Protein AF-A0A7Y2BHJ9-F1 (afdb_monomer_lite)

Sequence (151 aa):
MPRKEERGGLGRRLAIGIYSIALAYLVIVGFASVIPQVFWPESDASFDLDCSDGLQLLRHEVDELRLAYLAKNATDETTLQKSLEAWDLRLNELAKRCDEDHVHLLNQYRYRVELGLQRYIREDAPLANRVTEALGSRPVPQSPQNPEPSP

Radius of gyration: 32.22 Å; chains: 1; bounding box: 51×57×131 Å

Secondary structure (DSSP, 8-state):
---S-SHHHHHHHHHHHHHHHHHHHHHHHHHHHHHHHHHS----TT----HHHHHHHHHHHHHHHHHHHHHTT---HHHHHHHHHHHHHHHHHHHTTS-HHHHHHHHHHHHHHHHHHHHHHHHHHHHHHHHHHHHHTPPP-------PPP-

Structure (mmCIF, N/CA/C/O backbone):
data_AF-A0A7Y2BHJ9-F1
#
_entry.id   AF-A0A7Y2BHJ9-F1
#
loop_
_atom_site.group_PDB
_atom_site.id
_atom_site.type_symbol
_atom_site.label_atom_id
_atom_site.label_alt_id
_atom_site.label_comp_id
_atom_site.label_asym_id
_atom_site.label_entity_id
_atom_site.label_seq_id
_atom_site.pdbx_PDB_ins_code
_atom_site.Cartn_x
_atom_site.Cartn_y
_atom_site.Cartn_z
_atom_site.occupancy
_atom_site.B_iso_or_equiv
_atom_site.auth_seq_id
_atom_site.auth_comp_id
_atom_site.auth_asym_id
_atom_site.auth_atom_id
_atom_site.pdbx_PDB_model_num
ATOM 1 N N . MET A 1 1 ? 33.363 40.033 -62.668 1.00 43.91 1 MET A N 1
ATOM 2 C CA . MET A 1 1 ? 33.692 39.585 -61.297 1.00 43.91 1 MET A CA 1
ATOM 3 C C . MET A 1 1 ? 32.436 39.003 -60.654 1.00 43.91 1 MET A C 1
ATOM 5 O O . MET A 1 1 ? 31.526 39.785 -60.412 1.00 43.91 1 MET A O 1
ATOM 9 N N . PRO A 1 2 ? 32.316 37.680 -60.430 1.00 42.91 2 PRO A N 1
ATOM 10 C CA . PRO A 1 2 ? 31.140 37.120 -59.769 1.00 42.91 2 PRO A CA 1
ATOM 11 C C . PRO A 1 2 ? 31.421 36.608 -58.342 1.00 42.91 2 PRO A C 1
ATOM 13 O O . PRO A 1 2 ? 32.331 35.821 -58.103 1.00 42.91 2 PRO A O 1
ATOM 16 N N . ARG A 1 3 ? 30.579 37.108 -57.428 1.00 45.47 3 ARG A N 1
ATOM 17 C CA . ARG A 1 3 ? 29.995 36.509 -56.210 1.00 45.47 3 ARG A CA 1
ATOM 18 C C . ARG A 1 3 ? 30.875 35.660 -55.278 1.00 45.47 3 ARG A C 1
ATOM 20 O O . ARG A 1 3 ? 30.942 34.440 -55.371 1.00 45.47 3 ARG A O 1
ATOM 27 N N . LYS A 1 4 ? 31.372 36.321 -54.226 1.00 49.22 4 LYS A N 1
ATOM 28 C CA . LYS A 1 4 ? 31.661 35.723 -52.911 1.00 49.22 4 LYS A CA 1
ATOM 29 C C . LYS A 1 4 ? 30.402 35.770 -52.022 1.00 49.22 4 LYS A C 1
ATOM 31 O O . LYS A 1 4 ? 30.381 36.546 -51.081 1.00 49.22 4 LYS A O 1
ATOM 36 N N . GLU A 1 5 ? 29.351 34.993 -52.289 1.00 51.94 5 GLU A N 1
ATOM 37 C CA . GLU A 1 5 ? 28.176 34.978 -51.378 1.00 51.94 5 GLU A CA 1
ATOM 38 C C . GLU A 1 5 ? 27.601 33.593 -51.040 1.00 51.94 5 GLU A C 1
ATOM 40 O O . GLU A 1 5 ? 26.810 33.476 -50.111 1.00 51.94 5 GLU A O 1
ATOM 45 N N . GLU A 1 6 ? 28.050 32.503 -51.665 1.00 49.94 6 GLU A N 1
ATOM 46 C CA . GLU A 1 6 ? 27.395 31.195 -51.460 1.00 49.94 6 GLU A CA 1
ATOM 47 C C . GLU A 1 6 ? 28.016 30.313 -50.360 1.00 49.94 6 GLU A C 1
ATOM 49 O O . GLU A 1 6 ? 27.440 29.296 -49.980 1.00 49.94 6 GLU A O 1
ATOM 54 N N . ARG A 1 7 ? 29.159 30.696 -49.772 1.00 50.69 7 ARG A N 1
ATOM 55 C CA . ARG A 1 7 ? 29.844 29.863 -48.756 1.00 50.69 7 ARG A CA 1
ATOM 56 C C . ARG A 1 7 ? 29.427 30.130 -47.302 1.00 50.69 7 ARG A C 1
ATOM 58 O O . ARG A 1 7 ? 29.660 29.278 -46.452 1.00 50.69 7 ARG A O 1
ATOM 65 N N . GLY A 1 8 ? 28.786 31.265 -47.003 1.00 50.12 8 GLY A N 1
ATOM 66 C CA . GLY A 1 8 ? 28.411 31.636 -45.627 1.00 50.12 8 GLY A CA 1
ATOM 67 C C . GLY A 1 8 ? 27.148 30.940 -45.097 1.00 50.12 8 GLY A C 1
ATOM 68 O O . GLY A 1 8 ? 27.061 30.614 -43.914 1.00 50.12 8 GLY A O 1
ATOM 69 N N . GLY A 1 9 ? 26.172 30.663 -45.969 1.00 55.53 9 GLY A N 1
ATOM 70 C CA . GLY A 1 9 ? 24.894 30.055 -45.574 1.00 55.53 9 GLY A CA 1
ATOM 71 C C . GLY A 1 9 ? 24.976 28.552 -45.296 1.00 55.53 9 GLY A C 1
ATOM 72 O O . GLY A 1 9 ? 24.278 28.048 -44.415 1.00 55.53 9 GLY A O 1
ATOM 73 N N . LEU A 1 10 ? 25.854 27.839 -46.009 1.00 58.72 10 LEU A N 1
ATOM 74 C CA . LEU A 1 10 ? 25.999 26.387 -45.887 1.00 58.72 10 LEU A CA 1
ATOM 75 C C . LEU A 1 10 ? 26.646 25.992 -44.548 1.00 58.72 10 LEU A C 1
ATOM 77 O O . LEU A 1 10 ? 26.152 25.096 -43.870 1.00 58.72 10 LEU A O 1
ATOM 81 N N . GLY A 1 11 ? 27.681 26.726 -44.120 1.00 61.44 11 GLY A N 1
ATOM 82 C CA . GLY A 1 11 ? 28.338 26.511 -42.825 1.00 61.44 11 GLY A CA 1
ATOM 83 C C . GLY A 1 11 ? 27.416 26.793 -41.637 1.00 61.44 11 GLY A C 1
ATOM 84 O O . GLY A 1 11 ? 27.407 26.038 -40.669 1.00 61.44 11 GLY A O 1
ATOM 85 N N . ARG A 1 12 ? 26.561 27.820 -41.738 1.00 67.50 12 ARG A N 1
ATOM 86 C CA . ARG A 1 12 ? 25.563 28.137 -40.705 1.00 67.50 12 ARG A CA 1
ATOM 87 C C . ARG A 1 12 ? 24.487 27.056 -40.588 1.00 67.50 12 ARG A C 1
ATOM 89 O O . ARG A 1 12 ? 24.116 26.700 -39.476 1.00 67.50 12 ARG A O 1
ATOM 96 N N . ARG A 1 13 ? 24.002 26.503 -41.706 1.00 71.19 13 ARG A N 1
ATOM 97 C CA . ARG A 1 13 ? 23.036 25.388 -41.688 1.00 71.19 13 ARG A CA 1
ATOM 98 C C . ARG A 1 13 ? 23.648 24.111 -41.113 1.00 71.19 13 ARG A C 1
ATOM 100 O O . ARG A 1 13 ? 22.984 23.429 -40.340 1.00 71.19 13 ARG A O 1
ATOM 107 N N . LEU A 1 14 ? 24.915 23.836 -41.428 1.00 77.31 14 LEU A N 1
ATOM 108 C CA . LEU A 1 14 ? 25.648 22.702 -40.865 1.00 77.31 14 LEU A CA 1
ATOM 109 C C . LEU A 1 14 ? 25.847 22.855 -39.348 1.00 77.31 14 LEU A C 1
ATOM 111 O O . LEU A 1 14 ? 25.572 21.925 -38.597 1.00 77.31 14 LEU A O 1
ATOM 115 N N . ALA A 1 15 ? 26.251 24.044 -38.891 1.00 75.75 15 ALA A N 1
ATOM 116 C CA . ALA A 1 15 ? 26.434 24.337 -37.470 1.00 75.75 15 ALA A CA 1
ATOM 117 C C . ALA A 1 15 ? 25.119 24.233 -36.680 1.00 75.75 15 ALA A C 1
ATOM 119 O O . ALA A 1 15 ? 25.101 23.649 -35.600 1.00 75.75 15 ALA A O 1
ATOM 120 N N . ILE A 1 16 ? 24.009 24.734 -37.238 1.00 80.44 16 ILE A N 1
ATOM 121 C CA . ILE A 1 16 ? 22.673 24.591 -36.636 1.00 80.44 16 ILE A CA 1
ATOM 122 C C . ILE A 1 16 ? 22.269 23.114 -36.571 1.00 80.44 16 ILE A C 1
ATOM 124 O O . ILE A 1 16 ? 21.765 22.678 -35.541 1.00 80.44 16 ILE A O 1
ATOM 128 N N . GLY A 1 17 ? 22.534 22.336 -37.625 1.00 83.25 17 GLY A N 1
ATOM 129 C CA . GLY A 1 17 ? 22.275 20.896 -37.644 1.00 83.25 17 GLY A CA 1
ATOM 130 C C . GLY A 1 17 ? 23.026 20.160 -36.534 1.00 83.25 17 GLY A C 1
ATOM 131 O O . GLY A 1 17 ? 22.406 19.483 -35.718 1.00 83.25 17 GLY A O 1
ATOM 132 N N . ILE A 1 18 ? 24.341 20.366 -36.434 1.00 85.19 18 ILE A N 1
ATOM 133 C CA . ILE A 1 18 ? 25.178 19.741 -35.397 1.00 85.19 18 ILE A CA 1
ATOM 134 C C . ILE A 1 18 ? 24.710 20.150 -33.997 1.00 85.19 18 ILE A C 1
ATOM 136 O O . ILE A 1 18 ? 24.549 19.294 -33.131 1.00 85.19 18 ILE A O 1
ATOM 140 N N . TYR A 1 19 ? 24.437 21.440 -33.781 1.00 85.12 19 TYR A N 1
ATOM 141 C CA . TYR A 1 19 ? 23.964 21.933 -32.489 1.00 85.12 19 TYR A CA 1
ATOM 142 C C . TYR A 1 19 ? 22.591 21.361 -32.125 1.00 85.12 19 TYR A C 1
ATOM 144 O O . TYR A 1 19 ? 22.378 20.957 -30.987 1.00 85.12 19 TYR A O 1
ATOM 152 N N . SER A 1 20 ? 21.674 21.260 -33.091 1.00 83.75 20 SER A N 1
ATOM 153 C CA . SER A 1 20 ? 20.350 20.673 -32.869 1.00 83.75 20 SER A CA 1
ATOM 154 C C . SER A 1 20 ? 20.422 19.190 -32.509 1.00 83.75 20 SER A C 1
ATOM 156 O O . SER A 1 20 ? 19.718 18.759 -31.602 1.00 83.75 20 SER A O 1
ATOM 158 N N . ILE A 1 21 ? 21.320 18.428 -33.144 1.00 87.19 21 ILE A N 1
ATOM 159 C CA . ILE A 1 21 ? 21.550 17.015 -32.823 1.00 87.19 21 ILE A CA 1
ATOM 160 C C . ILE A 1 21 ? 22.177 16.881 -31.434 1.00 87.19 21 ILE A C 1
ATOM 162 O O . ILE A 1 21 ? 21.730 16.053 -30.647 1.00 87.19 21 ILE A O 1
ATOM 166 N N . ALA A 1 22 ? 23.166 17.716 -31.099 1.00 86.25 22 ALA A N 1
ATOM 167 C CA . ALA A 1 22 ? 23.781 17.719 -29.773 1.00 86.25 22 ALA A CA 1
ATOM 168 C C . ALA A 1 22 ? 22.772 18.082 -28.671 1.00 86.25 22 ALA A C 1
ATOM 170 O O . ALA A 1 22 ? 22.749 17.450 -27.619 1.00 86.25 22 ALA A O 1
ATOM 171 N N . LEU A 1 23 ? 21.900 19.058 -28.923 1.00 86.94 23 LEU A N 1
ATOM 172 C CA . LEU A 1 23 ? 20.865 19.470 -27.981 1.00 86.94 23 LEU A CA 1
ATOM 173 C C . LEU A 1 23 ? 19.783 18.393 -27.839 1.00 86.94 23 LEU A C 1
ATOM 175 O O . LEU A 1 23 ? 19.408 18.064 -26.720 1.00 86.94 23 LEU A O 1
ATOM 179 N N . ALA A 1 24 ? 19.346 17.777 -28.941 1.00 87.00 24 ALA A N 1
ATOM 180 C CA . ALA A 1 24 ? 18.435 16.635 -28.902 1.00 87.00 24 ALA A CA 1
ATOM 181 C C . ALA A 1 24 ? 19.044 15.452 -28.137 1.00 87.00 24 ALA A C 1
ATOM 183 O O . ALA A 1 24 ? 18.367 14.846 -27.314 1.00 87.00 24 ALA A O 1
ATOM 184 N N . TYR A 1 25 ? 20.332 15.165 -28.342 1.00 85.88 25 TYR A N 1
ATOM 185 C CA . TYR A 1 25 ? 21.056 14.139 -27.597 1.00 85.88 25 TYR A CA 1
ATOM 186 C C . TYR A 1 25 ? 21.097 14.448 -26.095 1.00 85.88 25 TYR A C 1
ATOM 188 O O . TYR A 1 25 ? 20.784 13.576 -25.293 1.00 85.88 25 TYR A O 1
ATOM 196 N N . LEU A 1 26 ? 21.402 15.689 -25.702 1.00 84.81 26 LEU A N 1
ATOM 197 C CA . LEU A 1 26 ? 21.390 16.101 -24.293 1.00 84.81 26 LEU A CA 1
ATOM 198 C C . LEU A 1 26 ? 19.995 16.012 -23.667 1.00 84.81 26 LEU A C 1
ATOM 200 O O . LEU A 1 26 ? 19.876 15.599 -22.519 1.00 84.81 26 LEU A O 1
ATOM 204 N N . VAL A 1 27 ? 18.944 16.357 -24.414 1.00 85.00 27 VAL A N 1
ATOM 205 C CA . VAL A 1 27 ? 17.555 16.203 -23.962 1.00 85.00 27 VAL A CA 1
ATOM 206 C C . VAL A 1 27 ? 17.217 14.724 -23.780 1.00 85.00 27 VAL A C 1
ATOM 208 O O . VAL A 1 27 ? 16.729 14.348 -22.721 1.00 85.00 27 VAL A O 1
ATOM 211 N N . ILE A 1 28 ? 17.527 13.870 -24.759 1.00 82.50 28 ILE A N 1
ATOM 212 C CA . ILE A 1 28 ? 17.268 12.424 -24.687 1.00 82.50 28 ILE A CA 1
ATOM 213 C C . ILE A 1 28 ? 18.028 11.794 -23.519 1.00 82.50 28 ILE A C 1
ATOM 215 O O . ILE A 1 28 ? 17.426 11.070 -22.736 1.00 82.50 28 ILE A O 1
ATOM 219 N N . VAL A 1 29 ? 19.322 12.087 -23.368 1.00 77.56 29 VAL A N 1
ATOM 220 C CA . VAL A 1 29 ? 20.144 11.568 -22.266 1.00 77.56 29 VAL A CA 1
ATOM 221 C C . VAL A 1 29 ? 19.670 12.116 -20.922 1.00 77.56 29 VAL A C 1
ATOM 223 O O . VAL A 1 29 ? 19.603 11.355 -19.966 1.00 77.56 29 VAL A O 1
ATOM 226 N N . GLY A 1 30 ? 19.278 13.390 -20.845 1.00 74.06 30 GLY A N 1
ATOM 227 C CA . GLY A 1 30 ? 18.724 13.987 -19.629 1.00 74.06 30 GLY A CA 1
ATOM 228 C C . GLY A 1 30 ? 17.400 13.346 -19.212 1.00 74.06 30 GLY A C 1
ATOM 229 O O . GLY A 1 30 ? 17.2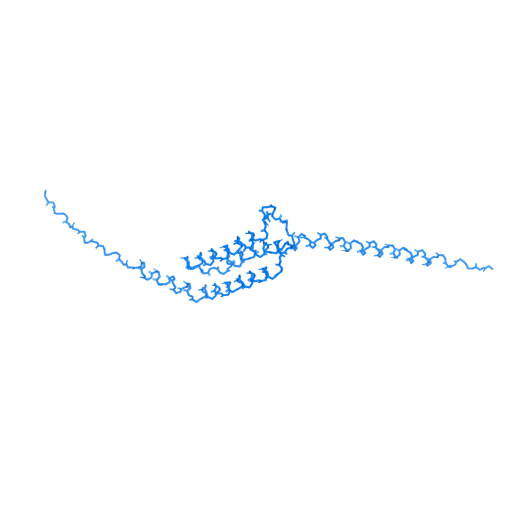27 12.996 -18.049 1.00 74.06 30 GLY A O 1
ATOM 230 N N . PHE A 1 31 ? 16.485 13.108 -20.153 1.00 68.81 31 PHE A N 1
ATOM 231 C CA . PHE A 1 31 ? 15.260 12.357 -19.868 1.00 68.81 31 PHE A CA 1
ATOM 232 C C . PHE A 1 31 ? 15.567 10.895 -19.515 1.00 68.81 31 PHE A C 1
ATOM 234 O O . PHE A 1 31 ? 15.019 10.382 -18.544 1.00 68.81 31 PHE A O 1
ATOM 241 N N . ALA A 1 32 ? 16.489 10.243 -20.224 1.00 64.31 32 ALA A N 1
ATOM 242 C CA . ALA A 1 32 ? 16.897 8.870 -19.938 1.00 64.31 32 ALA A CA 1
ATOM 243 C C . ALA A 1 32 ? 17.642 8.716 -18.601 1.00 64.31 32 ALA A C 1
ATOM 245 O O . ALA A 1 32 ? 17.603 7.632 -18.032 1.00 64.31 32 ALA A O 1
ATOM 246 N N . SER A 1 33 ? 18.303 9.759 -18.082 1.00 61.69 33 SER A N 1
ATOM 247 C CA . SER A 1 33 ? 19.015 9.711 -16.796 1.00 61.69 33 SER A CA 1
ATOM 248 C C . SER A 1 33 ? 18.156 10.154 -15.612 1.00 61.69 33 SER A C 1
ATOM 250 O O . SER A 1 33 ? 18.329 9.635 -14.514 1.00 61.69 33 SER A O 1
ATOM 252 N N . VAL A 1 34 ? 17.237 11.107 -15.809 1.00 57.00 34 VAL A N 1
ATOM 253 C CA . VAL A 1 34 ? 16.383 11.649 -14.735 1.00 57.00 34 VAL A CA 1
ATOM 254 C C . VAL A 1 34 ? 15.144 10.785 -14.497 1.00 57.00 34 VAL A C 1
ATOM 256 O O . VAL A 1 34 ? 14.754 10.595 -13.347 1.00 57.00 34 VAL A O 1
ATOM 259 N N . ILE A 1 35 ? 14.535 10.220 -15.547 1.00 51.94 35 ILE A N 1
ATOM 260 C CA . ILE A 1 35 ? 13.337 9.376 -15.397 1.00 51.94 35 ILE A CA 1
ATOM 261 C C . ILE A 1 35 ? 13.597 8.133 -14.525 1.00 51.94 35 ILE A C 1
ATOM 263 O O . ILE A 1 35 ? 12.772 7.892 -13.646 1.00 51.94 35 ILE A O 1
ATOM 267 N N . PRO A 1 36 ? 14.707 7.375 -14.661 1.00 52.22 36 PRO A N 1
ATOM 268 C CA . PRO A 1 36 ? 14.939 6.230 -13.792 1.00 52.22 36 PRO A CA 1
ATOM 269 C C . PRO A 1 36 ? 15.014 6.635 -12.321 1.00 52.22 36 PRO A C 1
ATOM 271 O O . PRO A 1 36 ? 14.399 5.977 -11.510 1.00 52.22 36 PRO A O 1
ATOM 274 N N . GLN A 1 37 ? 15.662 7.741 -11.947 1.00 51.00 37 GLN A N 1
ATOM 275 C CA . GLN A 1 37 ? 15.807 8.085 -10.522 1.00 51.00 37 GLN A CA 1
ATOM 276 C C . GLN A 1 37 ? 14.503 8.526 -9.842 1.00 51.00 37 GLN A C 1
ATOM 278 O O . GLN A 1 37 ? 14.376 8.388 -8.629 1.00 51.00 37 GLN A O 1
ATOM 283 N N . VAL A 1 38 ? 13.542 9.061 -10.603 1.00 56.09 38 VAL A N 1
ATOM 284 C CA . VAL A 1 38 ? 12.258 9.539 -10.059 1.00 56.09 38 VAL A CA 1
ATOM 285 C C . VAL A 1 38 ? 11.156 8.481 -10.175 1.00 56.09 38 VAL A C 1
ATOM 287 O O . VAL A 1 38 ? 10.294 8.413 -9.306 1.00 56.09 38 VAL A O 1
ATOM 290 N N . PHE A 1 39 ? 11.184 7.644 -11.218 1.00 52.78 39 PHE A N 1
ATOM 291 C CA . PHE A 1 39 ? 10.177 6.598 -11.454 1.00 52.78 39 PHE A CA 1
ATOM 292 C C . PHE A 1 39 ? 10.635 5.185 -11.046 1.00 52.78 39 PHE A C 1
ATOM 294 O O . PHE A 1 39 ? 9.798 4.302 -10.892 1.00 52.78 39 PHE A O 1
ATOM 301 N N . TRP A 1 40 ? 11.938 4.974 -10.852 1.00 49.66 40 TRP A N 1
ATOM 302 C CA . TRP A 1 40 ? 12.580 3.715 -10.452 1.00 49.66 40 TRP A CA 1
ATOM 303 C C . TRP A 1 40 ? 13.722 3.984 -9.450 1.00 49.66 40 TRP A C 1
ATOM 305 O O . TRP A 1 40 ? 14.902 3.849 -9.798 1.00 49.66 40 TRP A O 1
ATOM 315 N N . PRO A 1 41 ? 13.412 4.390 -8.202 1.00 49.09 41 PRO A N 1
ATOM 316 C CA . PRO A 1 41 ? 14.428 4.409 -7.152 1.00 49.09 41 PRO A CA 1
ATOM 317 C C . PRO A 1 41 ? 15.056 3.013 -7.032 1.00 49.09 41 PRO A C 1
ATOM 319 O O . PRO A 1 41 ? 14.402 2.028 -7.378 1.00 49.09 41 PRO A O 1
ATOM 322 N N . GLU A 1 42 ? 16.329 2.954 -6.618 1.00 48.09 42 GLU A N 1
ATOM 323 C CA . GLU A 1 42 ? 17.152 1.737 -6.600 1.00 48.09 42 GLU A CA 1
ATOM 324 C C . GLU A 1 42 ? 16.326 0.494 -6.262 1.00 48.09 42 GLU A C 1
ATOM 326 O O . GLU A 1 42 ? 15.726 0.408 -5.191 1.00 48.09 42 GLU A O 1
ATOM 331 N N . SER A 1 43 ? 16.266 -0.442 -7.214 1.00 49.47 43 SER A N 1
ATOM 332 C CA . SER A 1 43 ? 15.667 -1.750 -6.997 1.00 49.47 43 SER A CA 1
ATOM 333 C C . SER A 1 43 ? 16.341 -2.342 -5.772 1.00 49.47 43 SER A C 1
ATOM 335 O O . SER A 1 43 ? 17.551 -2.583 -5.793 1.00 49.47 43 SER A O 1
ATOM 337 N N . ASP A 1 44 ? 15.573 -2.523 -4.707 1.00 45.91 44 ASP A N 1
ATOM 338 C CA . ASP A 1 44 ? 16.056 -3.117 -3.476 1.00 45.91 44 ASP A CA 1
ATOM 339 C C . ASP A 1 44 ? 16.596 -4.508 -3.841 1.00 45.91 44 ASP A C 1
ATOM 341 O O . ASP A 1 44 ? 15.834 -5.422 -4.152 1.00 45.91 44 ASP A O 1
ATOM 345 N N . ALA A 1 45 ? 17.923 -4.668 -3.893 1.00 45.84 45 ALA A N 1
ATOM 346 C CA . ALA A 1 45 ? 18.575 -5.920 -4.298 1.00 45.84 45 ALA A CA 1
ATOM 347 C C . ALA A 1 45 ? 18.241 -7.088 -3.346 1.00 45.84 45 ALA A C 1
ATOM 349 O O . ALA A 1 45 ? 18.570 -8.239 -3.615 1.00 45.84 45 ALA A O 1
ATOM 350 N N . SER A 1 46 ? 17.572 -6.783 -2.230 1.00 50.16 46 SER A N 1
ATOM 351 C CA . SER A 1 46 ? 16.955 -7.725 -1.301 1.00 50.16 46 SER A CA 1
ATOM 352 C C . SER A 1 46 ? 15.703 -8.424 -1.862 1.00 50.16 46 SER A C 1
ATOM 354 O O . SER A 1 46 ? 15.311 -9.463 -1.336 1.00 50.16 46 SER A O 1
ATOM 356 N N . PHE A 1 47 ? 15.100 -7.904 -2.939 1.00 55.31 47 PHE A N 1
ATOM 357 C CA . PHE A 1 47 ? 13.899 -8.436 -3.595 1.00 55.31 47 PHE A CA 1
ATOM 358 C C . PHE A 1 47 ? 14.240 -9.220 -4.881 1.00 55.31 47 PHE A C 1
ATOM 360 O O . PHE A 1 47 ? 13.646 -9.034 -5.948 1.00 55.31 47 PHE A O 1
ATOM 367 N N . ASP A 1 48 ? 15.231 -10.110 -4.788 1.00 60.66 48 ASP A N 1
ATOM 368 C CA . ASP A 1 48 ? 15.594 -11.060 -5.848 1.00 60.66 48 ASP A CA 1
ATOM 369 C C . ASP A 1 48 ? 14.928 -12.424 -5.614 1.00 60.66 48 ASP A C 1
ATOM 371 O O . ASP A 1 48 ? 15.576 -13.441 -5.381 1.00 60.66 48 ASP A O 1
ATOM 375 N N . LEU A 1 49 ? 13.595 -12.413 -5.576 1.00 66.25 49 LEU A N 1
ATOM 376 C CA . LEU A 1 49 ? 12.775 -13.612 -5.422 1.00 66.25 49 LEU A CA 1
ATOM 377 C C . LEU A 1 49 ? 12.248 -14.071 -6.782 1.00 66.25 49 LEU A C 1
ATOM 379 O O . LEU A 1 49 ? 11.955 -13.248 -7.656 1.00 66.25 49 LEU A O 1
ATOM 383 N N . ASP A 1 50 ? 12.066 -15.384 -6.930 1.00 79.62 50 ASP A N 1
ATOM 384 C CA . ASP A 1 50 ? 11.335 -15.952 -8.060 1.00 79.62 50 ASP A CA 1
ATOM 385 C C . ASP A 1 50 ? 9.906 -15.395 -8.112 1.00 79.62 50 ASP A C 1
ATOM 387 O O . ASP A 1 50 ? 9.303 -15.059 -7.089 1.00 79.62 50 ASP A O 1
ATOM 391 N N . CYS A 1 51 ? 9.343 -15.305 -9.321 1.00 84.06 51 CYS A N 1
ATOM 392 C CA . CYS A 1 51 ? 8.047 -14.664 -9.549 1.00 84.06 51 CYS A CA 1
ATOM 393 C C . CYS A 1 51 ? 6.929 -15.219 -8.646 1.00 84.06 51 CYS A C 1
ATOM 395 O O . CYS A 1 51 ? 6.169 -14.452 -8.054 1.00 84.06 51 CYS A O 1
ATOM 397 N N . SER A 1 52 ? 6.834 -16.546 -8.505 1.00 86.31 52 SER A N 1
ATOM 398 C CA . SER A 1 52 ? 5.826 -17.186 -7.649 1.00 86.31 52 SER A CA 1
ATOM 399 C C . SER A 1 52 ? 5.977 -16.788 -6.185 1.00 86.31 52 SER A C 1
ATOM 401 O O . SER A 1 52 ? 4.990 -16.452 -5.529 1.00 86.31 52 SER A O 1
ATOM 403 N N . ASP A 1 53 ? 7.212 -16.790 -5.696 1.00 87.38 53 ASP A N 1
ATOM 404 C CA . ASP A 1 53 ? 7.533 -16.581 -4.289 1.00 87.38 53 ASP A CA 1
ATOM 405 C C . ASP A 1 53 ? 7.353 -15.109 -3.922 1.00 87.38 53 ASP A C 1
ATOM 407 O O . ASP A 1 53 ? 6.769 -14.791 -2.886 1.00 87.38 53 ASP A O 1
ATOM 411 N N . GLY A 1 54 ? 7.756 -14.202 -4.815 1.00 89.62 54 GLY A N 1
ATOM 412 C CA . GLY A 1 54 ? 7.528 -12.770 -4.664 1.00 89.62 54 GLY A CA 1
ATOM 413 C C . GLY A 1 54 ? 6.043 -12.399 -4.678 1.00 89.62 54 GLY A C 1
ATOM 414 O O . GLY A 1 54 ? 5.596 -11.645 -3.813 1.00 89.62 54 GLY A O 1
ATOM 415 N N . LEU A 1 55 ? 5.244 -12.964 -5.594 1.00 91.56 55 LEU A N 1
ATOM 416 C CA . LEU A 1 55 ? 3.790 -12.743 -5.608 1.00 91.56 55 LEU A CA 1
ATOM 417 C C . LEU A 1 55 ? 3.114 -13.311 -4.354 1.00 91.56 55 LEU A C 1
ATOM 419 O O . LEU A 1 55 ? 2.206 -12.685 -3.801 1.00 91.56 55 LEU A O 1
ATOM 423 N N . GLN A 1 56 ? 3.549 -14.483 -3.885 1.00 92.56 56 GLN A N 1
ATOM 424 C CA . GLN A 1 56 ? 3.015 -15.088 -2.668 1.00 92.56 56 GLN A CA 1
ATOM 425 C C . GLN A 1 56 ? 3.363 -14.260 -1.426 1.00 92.56 56 GLN A C 1
ATOM 427 O O . GLN A 1 56 ? 2.488 -14.028 -0.589 1.00 92.56 56 GLN A O 1
ATOM 432 N N . LEU A 1 57 ? 4.600 -13.772 -1.323 1.00 93.50 57 LEU A N 1
ATOM 433 C CA . LEU A 1 57 ? 5.029 -12.880 -0.250 1.00 93.50 57 LEU A CA 1
ATOM 434 C C . LEU A 1 57 ? 4.181 -11.604 -0.226 1.00 93.50 57 LEU A C 1
ATOM 436 O O . LEU A 1 57 ? 3.586 -11.275 0.799 1.00 93.50 57 LEU A O 1
ATOM 440 N N . LEU A 1 58 ? 4.047 -10.932 -1.371 1.00 94.19 58 LEU A N 1
ATOM 441 C CA . LEU A 1 58 ? 3.251 -9.711 -1.488 1.00 94.19 58 LEU A CA 1
ATOM 442 C C . LEU A 1 58 ? 1.778 -9.949 -1.134 1.00 94.19 58 LEU A C 1
ATOM 444 O O . LEU A 1 58 ? 1.161 -9.116 -0.469 1.00 94.19 58 LEU A O 1
ATOM 448 N N . ARG A 1 59 ? 1.203 -11.093 -1.516 1.00 95.38 59 ARG A N 1
ATOM 449 C CA . ARG A 1 59 ? -0.148 -11.470 -1.083 1.00 95.38 59 ARG A CA 1
ATOM 450 C C . ARG A 1 59 ? -0.247 -11.575 0.439 1.00 95.38 59 ARG A C 1
ATOM 452 O O . ARG A 1 59 ? -1.190 -11.033 1.015 1.00 95.38 59 ARG A O 1
ATOM 459 N N . HIS A 1 60 ? 0.697 -12.267 1.076 1.00 96.44 60 HIS A N 1
ATOM 460 C CA . HIS A 1 60 ? 0.706 -12.427 2.529 1.00 96.44 60 HIS A CA 1
ATOM 461 C C . HIS A 1 60 ? 0.809 -11.086 3.252 1.00 96.44 60 HIS A C 1
ATOM 463 O O . HIS A 1 60 ? 0.088 -10.866 4.218 1.00 96.44 60 HIS A O 1
ATOM 469 N N . GLU A 1 61 ? 1.616 -10.158 2.749 1.00 94.75 61 GLU A N 1
ATOM 470 C CA . GLU A 1 61 ? 1.728 -8.824 3.340 1.00 94.75 61 GLU A CA 1
ATOM 471 C C . GLU A 1 61 ? 0.416 -8.031 3.289 1.00 94.75 61 GLU A C 1
ATOM 473 O O . GLU A 1 61 ? 0.063 -7.372 4.266 1.00 94.75 61 GLU A O 1
ATOM 478 N N . VAL A 1 62 ? -0.346 -8.115 2.190 1.00 96.31 62 VAL A N 1
ATOM 479 C CA . VAL A 1 62 ? -1.679 -7.483 2.106 1.00 96.31 62 VAL A CA 1
ATOM 480 C C . VAL A 1 62 ? -2.641 -8.103 3.123 1.00 96.31 62 VAL A C 1
ATOM 482 O O . VAL A 1 62 ? -3.427 -7.389 3.754 1.00 96.31 62 VAL A O 1
ATOM 485 N N . ASP A 1 63 ? -2.576 -9.422 3.309 1.00 96.94 63 ASP A N 1
ATOM 486 C CA . ASP A 1 63 ? -3.398 -10.134 4.291 1.00 96.94 63 ASP A CA 1
ATOM 487 C C . ASP A 1 63 ? -3.029 -9.745 5.728 1.00 96.94 63 ASP A C 1
ATOM 489 O O . ASP A 1 63 ? -3.912 -9.451 6.539 1.00 96.94 63 ASP A O 1
ATOM 493 N N . GLU A 1 64 ? -1.737 -9.676 6.042 1.00 96.19 64 GLU A N 1
ATOM 494 C CA . GLU A 1 64 ? -1.247 -9.229 7.346 1.00 96.19 64 GLU A CA 1
ATOM 495 C C . GLU A 1 64 ? -1.623 -7.777 7.626 1.00 96.19 64 GLU A C 1
ATOM 497 O O . GLU A 1 64 ? -2.106 -7.466 8.718 1.00 96.19 64 GLU A O 1
ATOM 502 N N . LEU A 1 65 ? -1.481 -6.895 6.633 1.00 94.75 65 LEU A N 1
ATOM 503 C CA . LEU A 1 65 ? -1.899 -5.502 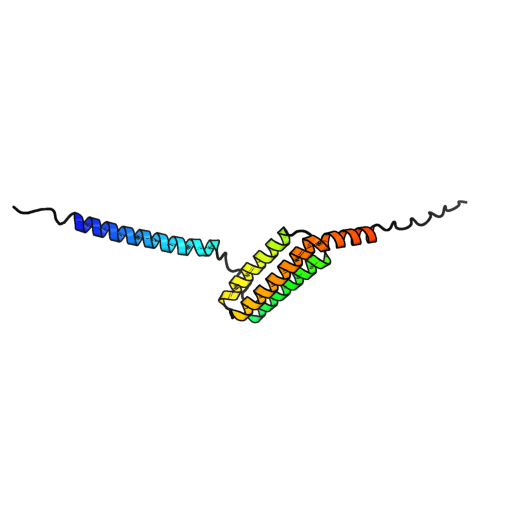6.731 1.00 94.75 65 LEU A CA 1
ATOM 504 C C . LEU A 1 65 ? -3.388 -5.414 7.069 1.00 94.75 65 LEU A C 1
ATOM 506 O O . LEU A 1 65 ? -3.776 -4.742 8.027 1.00 94.75 65 LEU A O 1
ATOM 510 N N . ARG A 1 66 ? -4.231 -6.152 6.339 1.00 95.62 66 ARG A N 1
ATOM 511 C CA . ARG A 1 66 ? -5.669 -6.213 6.609 1.00 95.62 66 ARG A CA 1
ATOM 512 C C . ARG A 1 66 ? -5.956 -6.677 8.033 1.00 95.62 66 ARG A C 1
ATOM 514 O O . ARG A 1 66 ? -6.745 -6.040 8.733 1.00 95.62 66 ARG A O 1
ATOM 521 N N . LEU A 1 67 ? -5.334 -7.769 8.468 1.00 95.94 67 LEU A N 1
ATOM 522 C CA . LEU A 1 67 ? -5.528 -8.307 9.814 1.00 95.94 67 LEU A CA 1
ATOM 523 C C . LEU A 1 67 ? -5.076 -7.318 10.892 1.00 95.94 67 LEU A C 1
ATOM 525 O O . LEU A 1 67 ? -5.779 -7.154 11.887 1.00 95.94 67 LEU A O 1
ATOM 529 N N . ALA A 1 68 ? -3.963 -6.614 10.686 1.00 94.50 68 ALA A N 1
ATOM 530 C CA . ALA A 1 68 ? -3.453 -5.625 11.629 1.00 94.50 68 ALA A CA 1
ATOM 531 C C . ALA A 1 68 ? -4.425 -4.451 11.825 1.00 94.50 68 ALA A C 1
ATOM 533 O O . ALA A 1 68 ? -4.655 -4.035 12.964 1.00 94.50 68 ALA A O 1
ATOM 534 N N . TYR A 1 69 ? -5.028 -3.947 10.743 1.00 94.06 69 TYR A N 1
ATOM 535 C CA . TYR A 1 69 ? -6.016 -2.864 10.815 1.00 94.06 69 TYR A CA 1
ATOM 536 C C . TYR A 1 69 ? -7.288 -3.288 11.545 1.00 94.06 69 TYR A C 1
ATOM 538 O O . TYR A 1 69 ? -7.787 -2.546 12.395 1.00 94.06 69 TYR A O 1
ATOM 546 N N . LEU A 1 70 ? -7.781 -4.495 11.254 1.00 93.69 70 LEU A N 1
ATOM 547 C CA . LEU A 1 70 ? -8.964 -5.046 11.911 1.00 93.69 70 LEU A CA 1
ATOM 548 C C . LEU A 1 70 ? -8.701 -5.320 13.396 1.00 93.69 70 LEU A C 1
ATOM 550 O O . LEU A 1 70 ? -9.486 -4.906 14.240 1.00 93.69 70 LEU A O 1
ATOM 554 N N . ALA A 1 71 ? -7.576 -5.956 13.732 1.00 92.44 71 ALA A N 1
ATOM 555 C CA . ALA A 1 71 ? -7.251 -6.336 15.106 1.00 92.44 71 ALA A CA 1
ATOM 556 C C . ALA A 1 71 ? -7.022 -5.129 16.027 1.00 92.44 71 ALA A C 1
ATOM 558 O O . ALA A 1 71 ? -7.371 -5.175 17.205 1.00 92.44 71 ALA A O 1
ATOM 559 N N . LYS A 1 72 ? -6.424 -4.053 15.503 1.00 91.19 72 LYS A N 1
ATOM 560 C CA . LYS A 1 72 ? -6.120 -2.841 16.279 1.00 91.19 72 LYS A CA 1
ATOM 561 C C . LYS A 1 72 ? -7.206 -1.773 16.191 1.00 91.19 72 LYS A C 1
ATOM 563 O O . LYS A 1 72 ? -7.021 -0.710 16.777 1.00 91.19 72 LYS A O 1
ATOM 568 N N . ASN A 1 73 ? -8.293 -2.017 15.450 1.00 91.62 73 ASN A N 1
ATOM 569 C CA . ASN A 1 73 ? -9.304 -1.004 15.127 1.00 91.62 73 ASN A CA 1
ATOM 570 C C . ASN A 1 73 ? -8.657 0.313 14.664 1.00 91.62 73 ASN A C 1
ATOM 572 O O . ASN A 1 73 ? -9.003 1.401 15.138 1.00 91.62 73 ASN A O 1
ATOM 576 N N . ALA A 1 74 ? -7.653 0.195 13.793 1.00 89.88 74 ALA A N 1
ATOM 577 C CA . ALA A 1 74 ? -6.872 1.334 13.344 1.00 89.88 74 ALA A CA 1
ATOM 578 C C . ALA A 1 74 ? -7.756 2.296 12.542 1.00 89.88 74 ALA A C 1
ATOM 580 O O . ALA A 1 74 ? -8.590 1.873 11.743 1.00 89.88 74 ALA A O 1
ATOM 581 N N . THR A 1 75 ? -7.561 3.593 12.767 1.00 91.38 75 THR A N 1
ATOM 582 C CA . THR A 1 75 ? -8.341 4.675 12.144 1.00 91.38 75 THR A CA 1
ATOM 583 C C . THR A 1 75 ? -7.486 5.604 11.281 1.00 91.38 75 THR A C 1
ATOM 585 O O . THR A 1 75 ? -7.996 6.570 10.720 1.00 91.38 75 THR A O 1
ATOM 588 N N . ASP A 1 76 ? -6.186 5.327 11.165 1.00 91.69 76 ASP A N 1
ATOM 589 C CA . ASP A 1 76 ? -5.254 6.166 10.418 1.00 91.69 76 ASP A CA 1
ATOM 590 C C . ASP A 1 76 ? -5.157 5.728 8.952 1.00 91.69 76 ASP A C 1
ATOM 592 O O . ASP A 1 76 ? -4.471 4.767 8.602 1.00 91.69 76 ASP A O 1
ATOM 596 N N . GLU A 1 77 ? -5.833 6.475 8.084 1.00 91.12 77 GLU A N 1
ATOM 597 C CA . GLU A 1 77 ? -5.795 6.276 6.635 1.00 91.12 77 GLU A CA 1
ATOM 598 C C . GLU A 1 77 ? -4.424 6.616 6.023 1.00 91.12 77 GLU A C 1
ATOM 600 O O . GLU A 1 77 ? -4.013 6.008 5.035 1.00 91.12 77 GLU A O 1
ATOM 605 N N . THR A 1 78 ? -3.669 7.546 6.615 1.00 92.38 78 THR A N 1
ATOM 606 C CA . THR A 1 78 ? -2.379 7.981 6.052 1.00 92.38 78 THR A CA 1
ATOM 607 C C . THR A 1 78 ? -1.311 6.904 6.193 1.00 92.38 78 THR A C 1
ATOM 609 O O . THR A 1 78 ? -0.511 6.684 5.281 1.00 92.38 78 THR A O 1
ATOM 612 N N . THR A 1 79 ? -1.323 6.181 7.314 1.00 92.00 79 THR A N 1
ATOM 613 C CA . THR A 1 79 ? -0.450 5.022 7.520 1.00 92.00 79 THR A CA 1
ATOM 614 C C . THR A 1 79 ? -0.808 3.886 6.558 1.00 92.00 79 THR A C 1
ATOM 616 O O . THR A 1 79 ? 0.095 3.205 6.069 1.00 92.00 79 THR A O 1
ATOM 619 N N . LEU A 1 80 ? -2.094 3.716 6.219 1.00 92.94 80 LEU A N 1
ATOM 620 C CA . LEU A 1 80 ? -2.538 2.709 5.249 1.00 92.94 80 LEU A CA 1
ATOM 621 C C . LEU A 1 80 ? -1.956 3.021 3.871 1.00 92.94 80 LEU A C 1
ATOM 623 O O . LEU A 1 80 ? -1.298 2.168 3.281 1.00 92.94 80 LEU A O 1
ATOM 627 N N . GLN A 1 81 ? -2.125 4.259 3.404 1.00 93.31 81 GLN A N 1
ATOM 628 C CA . GLN A 1 81 ? -1.617 4.699 2.103 1.00 93.31 81 GLN A CA 1
ATOM 629 C C . GLN A 1 81 ? -0.104 4.493 1.979 1.00 93.31 81 GLN A C 1
ATOM 631 O O . GLN A 1 81 ? 0.346 3.884 1.014 1.00 93.31 81 GLN A O 1
ATOM 636 N N . LYS A 1 82 ? 0.675 4.895 2.991 1.00 92.25 82 LYS A N 1
ATOM 637 C CA . LYS A 1 82 ? 2.137 4.705 2.989 1.00 92.25 82 LYS A CA 1
ATOM 638 C C . LYS A 1 82 ? 2.546 3.235 2.909 1.00 92.25 82 LYS A C 1
ATOM 640 O O . LYS A 1 82 ? 3.493 2.895 2.205 1.00 92.25 82 LYS A O 1
ATOM 645 N N . SER A 1 83 ? 1.847 2.359 3.634 1.00 91.06 83 SER A N 1
ATOM 646 C CA . SER A 1 83 ? 2.137 0.920 3.599 1.00 91.06 83 SER A CA 1
ATOM 647 C C . SER A 1 83 ? 1.837 0.298 2.231 1.00 91.06 83 SER A C 1
ATOM 649 O O . SER A 1 83 ? 2.608 -0.536 1.758 1.00 91.06 83 SER A O 1
ATOM 651 N N . LEU A 1 84 ? 0.762 0.744 1.572 1.00 94.12 84 LEU A N 1
ATOM 652 C CA . LEU A 1 84 ? 0.386 0.282 0.237 1.00 94.12 84 LEU A CA 1
ATOM 653 C C . LEU A 1 84 ? 1.317 0.833 -0.847 1.00 94.12 84 LEU A C 1
ATOM 655 O O . LEU A 1 84 ? 1.677 0.095 -1.754 1.00 94.12 84 LEU A O 1
ATOM 659 N N . GLU A 1 85 ? 1.783 2.076 -0.724 1.00 92.50 85 GLU A N 1
ATOM 660 C CA . GLU A 1 85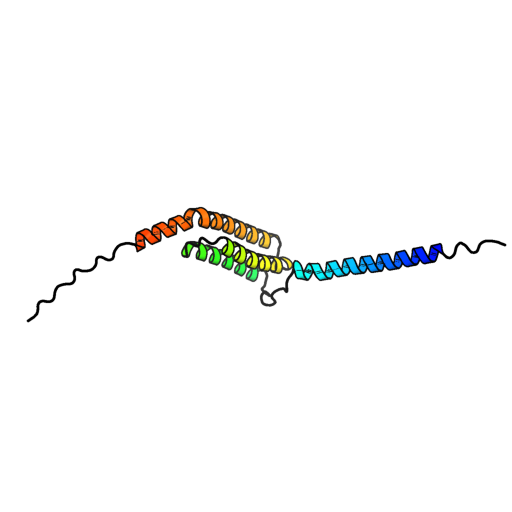 ? 2.755 2.666 -1.654 1.00 92.50 85 GLU A CA 1
ATOM 661 C C . GLU A 1 85 ? 4.076 1.876 -1.666 1.00 92.50 85 GLU A C 1
ATOM 663 O O . GLU A 1 85 ? 4.589 1.517 -2.726 1.00 92.50 85 GLU A O 1
ATOM 668 N N . ALA A 1 86 ? 4.593 1.512 -0.488 1.00 89.31 86 ALA A N 1
ATOM 669 C CA . ALA A 1 86 ? 5.784 0.667 -0.378 1.00 89.31 86 ALA A CA 1
ATOM 670 C C . ALA A 1 86 ? 5.568 -0.750 -0.945 1.00 89.31 86 ALA A C 1
ATOM 672 O O . ALA A 1 86 ? 6.501 -1.390 -1.435 1.00 89.31 86 ALA A O 1
ATOM 673 N N . TRP A 1 87 ? 4.343 -1.270 -0.865 1.00 93.69 87 TRP A N 1
ATOM 674 C CA . TRP A 1 87 ? 3.970 -2.541 -1.481 1.00 93.69 87 TRP A CA 1
ATOM 675 C C . TRP A 1 87 ? 3.900 -2.434 -3.013 1.00 93.69 87 TRP A C 1
ATOM 677 O O . TRP A 1 87 ? 4.430 -3.297 -3.711 1.00 93.69 87 TRP A O 1
ATOM 687 N N . ASP A 1 88 ? 3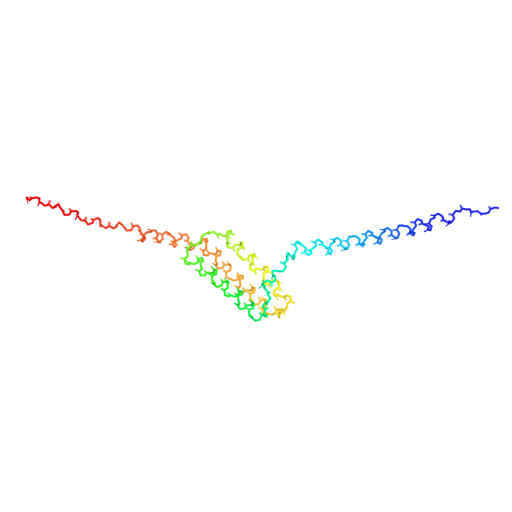.344 -1.342 -3.541 1.00 93.81 88 ASP A N 1
ATOM 688 C CA . ASP A 1 88 ? 3.206 -1.094 -4.981 1.00 93.81 88 ASP A CA 1
ATOM 689 C C . ASP A 1 88 ? 4.546 -0.983 -5.694 1.00 93.81 88 ASP A C 1
ATOM 691 O O . ASP A 1 88 ? 4.722 -1.535 -6.781 1.00 93.81 88 ASP A O 1
ATOM 695 N N . LEU A 1 89 ? 5.517 -0.316 -5.069 1.00 91.00 89 LEU A N 1
ATOM 696 C CA . LEU A 1 89 ? 6.878 -0.240 -5.597 1.00 91.00 89 LEU A CA 1
ATOM 697 C C . LEU A 1 89 ? 7.486 -1.638 -5.781 1.00 91.00 89 LEU A C 1
ATOM 699 O O . LEU A 1 89 ? 8.101 -1.916 -6.811 1.00 91.00 89 LEU A O 1
ATOM 703 N N . ARG A 1 90 ? 7.255 -2.543 -4.824 1.00 90.12 90 ARG A N 1
ATOM 704 C CA . ARG A 1 90 ? 7.759 -3.922 -4.880 1.00 90.12 90 ARG A CA 1
ATOM 705 C C . ARG A 1 90 ? 7.018 -4.769 -5.910 1.00 90.12 90 ARG A C 1
ATOM 707 O O . ARG A 1 90 ? 7.665 -5.527 -6.631 1.00 90.12 90 ARG A O 1
ATOM 714 N N . LEU A 1 91 ? 5.699 -4.600 -6.052 1.00 91.12 91 LEU A N 1
ATOM 715 C CA . LEU A 1 91 ? 4.945 -5.252 -7.127 1.00 91.12 91 LEU A CA 1
ATOM 716 C C . LEU A 1 91 ? 5.434 -4.795 -8.509 1.00 91.12 91 LEU A C 1
ATOM 718 O O . LEU A 1 91 ? 5.621 -5.631 -9.388 1.00 91.12 91 LEU A O 1
ATOM 722 N N . ASN A 1 92 ? 5.681 -3.496 -8.697 1.00 90.31 92 ASN A N 1
ATOM 723 C CA . ASN A 1 92 ? 6.169 -2.944 -9.964 1.00 90.31 92 ASN A CA 1
ATOM 724 C C . ASN A 1 92 ? 7.560 -3.470 -10.337 1.00 90.31 92 ASN A C 1
ATOM 726 O O . ASN A 1 92 ? 7.836 -3.705 -11.515 1.00 90.31 92 ASN A O 1
ATOM 730 N N . GLU A 1 93 ? 8.436 -3.680 -9.353 1.00 87.62 93 GLU A N 1
ATOM 731 C CA . GLU A 1 93 ? 9.743 -4.292 -9.598 1.00 87.62 93 GLU A CA 1
ATOM 732 C C . GLU A 1 93 ? 9.611 -5.769 -9.989 1.00 87.62 93 GLU A C 1
ATOM 734 O O . GLU A 1 93 ? 10.268 -6.233 -10.925 1.00 87.62 93 GLU A O 1
ATOM 739 N N . LEU A 1 94 ? 8.710 -6.498 -9.326 1.00 86.81 94 LEU A N 1
ATOM 740 C CA . LEU A 1 94 ? 8.420 -7.895 -9.640 1.00 86.81 94 LEU A CA 1
ATOM 741 C C . LEU A 1 94 ? 7.777 -8.053 -11.030 1.00 86.81 94 LEU A C 1
ATOM 743 O O . LEU A 1 94 ? 8.106 -8.978 -11.774 1.00 86.81 94 LEU A O 1
ATOM 747 N N . ALA A 1 95 ? 6.909 -7.113 -11.412 1.00 88.31 95 ALA A N 1
ATOM 748 C CA . ALA A 1 95 ? 6.174 -7.116 -12.674 1.00 88.31 95 ALA A CA 1
ATOM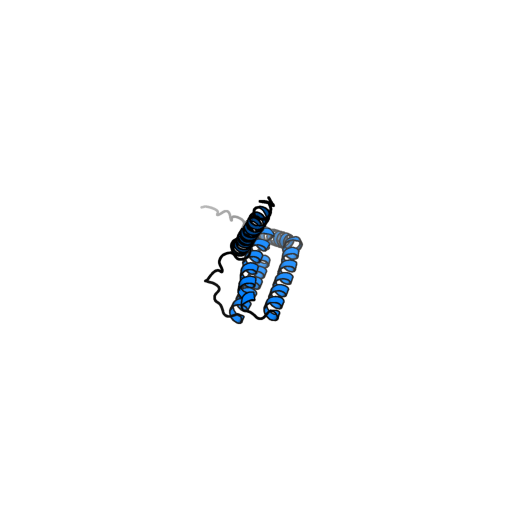 749 C C . ALA A 1 95 ? 7.082 -7.143 -13.910 1.00 8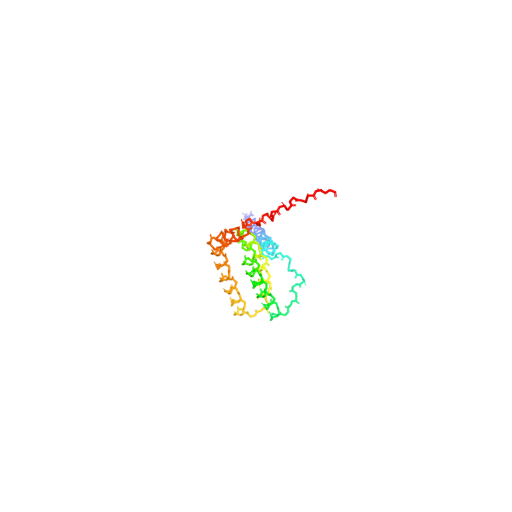8.31 95 ALA A C 1
ATOM 751 O O . ALA A 1 95 ? 6.703 -7.702 -14.933 1.00 88.31 95 ALA A O 1
ATOM 752 N N . LYS A 1 96 ? 8.312 -6.620 -13.816 1.00 86.81 96 LYS A N 1
ATOM 753 C CA . LYS A 1 96 ? 9.301 -6.675 -14.910 1.00 86.81 96 LYS A CA 1
ATOM 754 C C . LYS A 1 96 ? 9.697 -8.099 -15.310 1.00 86.81 96 LYS A C 1
ATOM 756 O O . LYS A 1 96 ? 10.225 -8.298 -16.402 1.00 86.81 96 LYS A O 1
ATOM 761 N N . ARG A 1 97 ? 9.531 -9.059 -14.398 1.00 83.69 97 ARG A N 1
ATOM 762 C CA . ARG A 1 97 ? 10.012 -10.444 -14.522 1.00 83.69 97 ARG A CA 1
ATOM 763 C C . ARG A 1 97 ? 8.881 -11.475 -14.449 1.00 83.69 97 ARG A C 1
ATOM 765 O O . ARG A 1 97 ? 9.126 -12.654 -14.684 1.00 83.69 97 ARG A O 1
ATOM 772 N N . CYS A 1 98 ? 7.669 -11.039 -14.122 1.00 86.44 98 CYS A N 1
ATOM 773 C CA . CYS A 1 98 ? 6.498 -11.885 -13.933 1.00 86.44 98 CYS A CA 1
ATOM 774 C C . CYS A 1 98 ? 5.538 -11.851 -15.121 1.00 86.44 98 CYS A C 1
ATOM 776 O O . CYS A 1 98 ? 5.550 -10.931 -15.932 1.00 86.44 98 CYS A O 1
ATOM 778 N N . ASP A 1 99 ? 4.664 -12.855 -15.170 1.00 89.00 99 ASP A N 1
ATOM 779 C CA . ASP A 1 99 ? 3.511 -12.871 -16.065 1.00 89.00 99 ASP A CA 1
ATOM 780 C C . ASP A 1 99 ? 2.500 -11.767 -15.697 1.00 89.00 99 ASP A C 1
ATOM 782 O O . ASP A 1 99 ? 2.174 -11.573 -14.519 1.00 89.00 99 ASP A O 1
ATOM 786 N N . GLU A 1 100 ? 2.012 -11.045 -16.708 1.00 90.50 100 GLU A N 1
ATOM 787 C CA . GLU A 1 100 ? 1.154 -9.868 -16.535 1.00 90.50 100 GLU A CA 1
ATOM 788 C C . GLU A 1 100 ? -0.201 -10.222 -15.902 1.00 90.50 100 GLU A C 1
ATOM 790 O O . GLU A 1 100 ? -0.691 -9.469 -15.055 1.00 90.50 100 GLU A O 1
ATOM 795 N N . ASP A 1 101 ? -0.773 -11.388 -16.223 1.00 91.88 101 ASP A N 1
ATOM 796 C CA . ASP A 1 101 ? -2.086 -11.792 -15.711 1.00 91.88 101 ASP A CA 1
ATOM 797 C C . ASP A 1 101 ? -2.028 -12.036 -14.198 1.00 91.88 101 ASP A C 1
ATOM 799 O O . ASP A 1 101 ? -2.900 -11.590 -13.443 1.00 91.88 101 ASP A O 1
ATOM 803 N N . HIS A 1 102 ? -0.970 -12.694 -13.717 1.00 90.62 102 HIS A N 1
ATOM 804 C CA . HIS A 1 102 ? -0.784 -12.938 -12.284 1.00 90.62 102 HIS A CA 1
ATOM 805 C C . HIS A 1 102 ? -0.568 -11.645 -11.490 1.00 90.62 102 HIS A C 1
ATOM 807 O O . HIS A 1 102 ? -1.143 -11.470 -10.410 1.00 90.62 102 HIS A O 1
ATOM 813 N N . VAL A 1 103 ? 0.229 -10.723 -12.034 1.00 92.25 103 VAL A N 1
ATOM 814 C CA . VAL A 1 103 ? 0.459 -9.398 -11.441 1.00 92.25 103 VAL A CA 1
ATOM 815 C C . VAL A 1 103 ? -0.853 -8.613 -11.377 1.00 92.25 103 VAL A C 1
ATOM 817 O O . VAL A 1 103 ? -1.176 -8.023 -10.341 1.00 92.25 103 VAL A O 1
ATOM 820 N N . HIS A 1 104 ? -1.646 -8.646 -12.452 1.00 94.12 104 HIS A N 1
ATOM 821 C CA . HIS A 1 104 ? -2.931 -7.957 -12.517 1.00 94.12 104 HIS A CA 1
ATOM 822 C C . HIS A 1 104 ? -3.926 -8.489 -11.479 1.00 94.12 104 HIS A C 1
ATOM 824 O O . HIS A 1 104 ? -4.557 -7.703 -10.766 1.00 94.12 104 HIS A O 1
ATOM 830 N N . LEU A 1 105 ? -4.026 -9.814 -11.337 1.00 94.81 105 LEU A N 1
ATOM 831 C CA . LEU A 1 105 ? -4.883 -10.448 -10.333 1.00 94.81 105 LEU A CA 1
ATOM 832 C C . LEU A 1 105 ? -4.497 -10.038 -8.907 1.00 94.81 105 LEU A C 1
ATOM 834 O O . LEU A 1 105 ? -5.374 -9.724 -8.096 1.00 94.81 105 LEU A O 1
ATOM 838 N N . LEU A 1 106 ? -3.198 -10.003 -8.595 1.00 95.31 106 LEU A N 1
ATOM 839 C CA . LEU A 1 106 ? -2.730 -9.596 -7.271 1.00 95.31 106 LEU A CA 1
ATOM 840 C C . LEU A 1 106 ? -3.000 -8.109 -7.003 1.00 95.31 106 LEU A C 1
ATOM 842 O O . LEU A 1 106 ? -3.457 -7.752 -5.915 1.00 95.31 106 LEU A O 1
ATOM 846 N N . ASN A 1 107 ? -2.802 -7.249 -8.001 1.00 95.38 107 ASN A N 1
ATOM 847 C CA . ASN A 1 107 ? -3.127 -5.830 -7.885 1.00 95.38 107 ASN A CA 1
ATOM 848 C C . ASN A 1 107 ? -4.635 -5.604 -7.664 1.00 95.38 107 ASN A C 1
ATOM 850 O O . ASN A 1 107 ? -5.044 -4.830 -6.796 1.00 95.38 107 ASN A O 1
ATOM 854 N N . GLN A 1 108 ? -5.484 -6.342 -8.386 1.00 97.12 108 GLN A N 1
ATOM 855 C CA . GLN A 1 108 ? -6.934 -6.290 -8.197 1.00 97.12 108 GLN A CA 1
ATOM 856 C C . GLN A 1 108 ? -7.335 -6.731 -6.782 1.00 97.12 108 GLN A C 1
ATOM 858 O O . GLN A 1 108 ? -8.214 -6.117 -6.166 1.00 97.12 108 GLN A O 1
ATOM 863 N N . TYR A 1 109 ? -6.688 -7.773 -6.250 1.00 96.25 109 TYR A N 1
ATOM 864 C CA . TYR A 1 109 ? -6.885 -8.207 -4.870 1.00 96.25 109 TYR A CA 1
ATOM 865 C C . TYR A 1 109 ? -6.515 -7.103 -3.873 1.00 96.25 109 TYR A C 1
ATOM 867 O O . TYR A 1 109 ? -7.347 -6.741 -3.035 1.00 96.25 109 TYR A O 1
ATOM 875 N N . ARG A 1 110 ? -5.319 -6.513 -4.008 1.00 96.62 110 ARG A N 1
ATOM 876 C CA . ARG A 1 110 ? -4.855 -5.400 -3.165 1.00 96.62 110 ARG A CA 1
ATOM 877 C C . ARG A 1 110 ? -5.847 -4.243 -3.171 1.00 96.62 110 ARG A C 1
ATOM 879 O O . ARG A 1 110 ? -6.251 -3.784 -2.105 1.00 96.62 110 ARG A O 1
ATOM 886 N N . TYR A 1 111 ? -6.301 -3.817 -4.350 1.00 96.69 111 TYR A N 1
ATOM 887 C CA . TYR A 1 111 ? -7.258 -2.716 -4.489 1.00 96.69 111 TYR A CA 1
ATOM 888 C C . TYR A 1 111 ? -8.591 -2.996 -3.776 1.00 96.69 111 TYR A C 1
ATOM 890 O O . TYR A 1 111 ? -9.168 -2.130 -3.117 1.00 96.69 111 TYR A O 1
ATOM 898 N N . ARG A 1 112 ? -9.086 -4.238 -3.852 1.00 97.25 112 ARG A N 1
ATOM 899 C CA . ARG A 1 112 ? -10.312 -4.653 -3.147 1.00 97.25 112 ARG A CA 1
ATOM 900 C C . ARG A 1 112 ? -10.136 -4.610 -1.630 1.00 97.25 112 ARG A C 1
ATOM 902 O O . ARG A 1 112 ? -11.076 -4.231 -0.929 1.00 97.25 112 ARG A O 1
ATOM 909 N N . VAL A 1 113 ? -8.960 -4.988 -1.130 1.00 96.38 113 VAL A N 1
ATOM 910 C CA . VAL A 1 113 ? -8.625 -4.905 0.298 1.00 96.38 113 VAL A CA 1
ATOM 911 C C . VAL A 1 113 ? -8.541 -3.450 0.753 1.00 96.38 113 VAL A C 1
ATOM 913 O O . VAL A 1 113 ? -9.149 -3.111 1.765 1.00 96.38 113 VAL A O 1
ATOM 916 N N . GLU A 1 114 ? -7.873 -2.587 -0.010 1.00 96.56 114 GLU A N 1
ATOM 917 C CA . GLU A 1 114 ? -7.762 -1.154 0.277 1.00 96.56 114 GLU A CA 1
ATOM 918 C C . GLU A 1 114 ? -9.136 -0.492 0.426 1.00 96.56 114 GLU A C 1
ATOM 920 O O . GLU A 1 114 ? -9.410 0.123 1.457 1.00 96.56 114 GLU A O 1
ATOM 925 N N . LEU A 1 115 ? -10.034 -0.681 -0.547 1.00 96.75 115 LEU A N 1
ATOM 926 C CA . LEU A 1 115 ? -11.397 -0.142 -0.480 1.00 96.75 115 LEU A CA 1
ATOM 927 C C . LEU A 1 115 ? -12.155 -0.639 0.758 1.00 96.75 115 LEU A C 1
ATOM 929 O O . LEU A 1 115 ? -12.869 0.125 1.413 1.00 96.75 115 LEU A O 1
ATOM 933 N N . GLY A 1 116 ? -12.003 -1.926 1.085 1.00 96.19 116 GLY A N 1
ATOM 934 C CA . GLY A 1 116 ? -12.601 -2.514 2.279 1.00 96.19 116 GLY A CA 1
ATOM 935 C C . GLY A 1 116 ? -12.067 -1.882 3.566 1.00 96.19 116 GLY A C 1
ATOM 936 O O . GLY A 1 116 ? -12.849 -1.556 4.458 1.00 96.19 116 GLY A O 1
ATOM 937 N N . LEU A 1 117 ? -10.754 -1.665 3.648 1.00 96.50 117 LEU A N 1
ATOM 938 C CA . LEU A 1 117 ? -10.104 -1.055 4.807 1.00 96.50 117 LEU A CA 1
ATOM 939 C C . LEU A 1 117 ? -10.430 0.432 4.947 1.00 96.50 117 LEU A C 1
ATOM 941 O O . LEU A 1 117 ? -10.710 0.871 6.056 1.00 96.50 117 LEU A O 1
ATOM 945 N N . GLN A 1 118 ? -10.476 1.197 3.856 1.00 96.25 118 GLN A N 1
ATOM 946 C CA . GLN A 1 118 ? -10.898 2.603 3.886 1.00 96.25 118 GLN A CA 1
ATOM 947 C C . GLN A 1 118 ? -12.323 2.747 4.428 1.00 96.25 118 GLN A C 1
ATOM 949 O O . GLN A 1 118 ? -12.601 3.618 5.255 1.00 96.25 118 GLN A O 1
ATOM 954 N N . ARG A 1 119 ? -13.228 1.857 4.002 1.00 96.00 119 ARG A N 1
ATOM 955 C CA . ARG A 1 119 ? -14.586 1.808 4.546 1.00 96.00 119 ARG A CA 1
ATOM 956 C C . ARG A 1 119 ? -14.583 1.446 6.031 1.00 96.00 119 ARG A C 1
ATOM 958 O O . ARG A 1 119 ? -15.214 2.146 6.817 1.00 96.00 119 ARG A O 1
ATOM 965 N N . TYR A 1 120 ? -13.845 0.404 6.412 1.00 95.62 120 TYR A N 1
ATOM 966 C CA . TYR A 1 120 ? -13.717 -0.027 7.805 1.00 95.62 120 TYR A CA 1
ATOM 967 C C . TYR A 1 120 ? -13.198 1.099 8.711 1.00 95.62 120 TYR A C 1
ATOM 969 O O . TYR A 1 120 ? -13.808 1.394 9.732 1.00 95.62 120 TYR A O 1
ATOM 977 N N . ILE A 1 121 ? -12.117 1.775 8.311 1.00 95.88 121 ILE A N 1
ATOM 978 C CA . ILE A 1 121 ? -11.510 2.909 9.025 1.00 95.88 121 ILE A CA 1
ATOM 979 C C . ILE A 1 121 ? -12.534 4.023 9.273 1.00 95.88 121 ILE A C 1
ATOM 981 O O . ILE A 1 121 ? -12.564 4.613 10.354 1.00 95.88 121 ILE A O 1
ATOM 985 N N . ARG A 1 122 ? -13.381 4.304 8.278 1.00 95.44 122 ARG A N 1
ATOM 986 C CA . ARG A 1 122 ? -14.368 5.387 8.329 1.00 95.44 122 ARG A CA 1
ATOM 987 C C . ARG A 1 122 ? -15.606 5.037 9.152 1.00 95.44 122 ARG A C 1
ATOM 989 O O . ARG A 1 122 ? -16.114 5.894 9.872 1.00 95.44 122 ARG A O 1
ATOM 996 N N . GLU A 1 123 ? -16.119 3.820 9.003 1.00 95.31 123 GLU A N 1
ATOM 997 C CA . GLU A 1 123 ? -17.430 3.418 9.528 1.00 95.31 123 GLU A CA 1
ATOM 998 C C . GLU A 1 123 ? -17.295 2.559 10.791 1.00 95.31 123 GLU A C 1
ATOM 1000 O O . GLU A 1 123 ? -17.814 2.910 11.854 1.00 95.31 123 GLU A O 1
ATOM 1005 N N . ASP A 1 124 ? -16.560 1.455 10.688 1.00 95.12 124 ASP A N 1
ATOM 1006 C CA . ASP A 1 124 ? -16.596 0.364 11.659 1.00 95.12 124 ASP A CA 1
ATOM 1007 C C . ASP A 1 124 ? -15.560 0.526 12.779 1.00 95.12 124 ASP A C 1
ATOM 1009 O O . ASP A 1 124 ? -15.884 0.315 13.947 1.00 95.12 124 ASP A O 1
ATOM 1013 N N . ALA A 1 125 ? -14.332 0.952 12.470 1.00 94.00 125 ALA A N 1
ATOM 1014 C CA . ALA A 1 125 ? -13.254 1.094 13.451 1.00 94.00 125 ALA A CA 1
ATOM 1015 C C . ALA A 1 125 ? -13.605 2.067 14.602 1.00 94.00 125 ALA A C 1
ATOM 1017 O O . ALA A 1 125 ? -13.392 1.717 15.768 1.00 94.00 125 ALA A O 1
ATOM 1018 N N . PRO A 1 126 ? -14.217 3.249 14.358 1.00 94.50 126 PRO A N 1
ATOM 1019 C CA . PRO A 1 126 ? -14.638 4.145 15.437 1.00 94.50 126 PRO A CA 1
ATOM 1020 C C . PRO A 1 126 ? -15.775 3.566 16.289 1.00 94.50 126 PRO A C 1
ATOM 1022 O O . PRO A 1 126 ? -15.899 3.887 17.472 1.00 94.50 126 PRO A O 1
ATOM 1025 N N . LEU A 1 127 ? -16.642 2.735 15.704 1.00 93.81 127 LEU A N 1
ATOM 1026 C CA . LEU A 1 127 ? -17.686 2.023 16.443 1.00 93.81 127 LEU A CA 1
ATOM 1027 C C . LEU A 1 127 ? -17.082 0.903 17.297 1.00 93.81 127 LEU A C 1
ATOM 1029 O O . LEU A 1 127 ? -17.386 0.820 18.485 1.00 93.81 127 LEU A O 1
ATOM 1033 N N . ALA A 1 128 ? -16.182 0.100 16.730 1.00 91.44 128 ALA A N 1
ATOM 1034 C CA . ALA A 1 128 ? -15.481 -0.975 17.426 1.00 91.44 128 ALA A CA 1
ATOM 1035 C C . ALA A 1 128 ? -14.665 -0.453 18.620 1.00 91.44 128 ALA A C 1
ATOM 1037 O O . ALA A 1 128 ? -14.693 -1.050 19.698 1.00 91.44 128 ALA A O 1
ATOM 1038 N N . ASN A 1 129 ? -14.017 0.707 18.475 1.00 92.31 129 ASN A N 1
ATOM 1039 C CA . ASN A 1 129 ? -13.318 1.373 19.576 1.00 92.31 129 ASN A CA 1
ATOM 1040 C C . ASN A 1 129 ? -14.271 1.803 20.694 1.00 92.31 129 ASN A C 1
ATOM 1042 O O . ASN A 1 129 ? -14.010 1.500 21.854 1.00 92.31 129 ASN A O 1
ATOM 1046 N N . ARG A 1 130 ? -15.421 2.405 20.359 1.00 92.38 130 ARG A N 1
ATOM 1047 C CA . ARG A 1 130 ? -16.450 2.765 21.352 1.00 92.38 130 ARG A CA 1
ATOM 1048 C C . ARG A 1 130 ? -17.013 1.549 22.084 1.00 92.38 130 ARG A C 1
ATOM 1050 O O . ARG A 1 130 ? -17.247 1.613 23.286 1.00 92.38 130 ARG A O 1
ATOM 1057 N N . VAL A 1 131 ? -17.220 0.434 21.383 1.00 91.94 131 VAL A N 1
ATOM 1058 C CA . VAL A 1 131 ? -17.656 -0.828 22.005 1.00 91.94 131 VAL A CA 1
ATOM 1059 C C . VAL A 1 131 ? -16.576 -1.366 22.941 1.00 91.94 131 VAL A C 1
ATOM 1061 O O . VAL A 1 131 ? -16.880 -1.727 24.075 1.00 91.94 131 VAL A O 1
ATOM 1064 N N . THR A 1 132 ? -15.319 -1.380 22.498 1.00 89.50 132 THR A N 1
ATOM 1065 C CA . THR A 1 132 ? -14.178 -1.829 23.312 1.00 89.50 132 THR A CA 1
ATOM 1066 C C . THR A 1 132 ? -14.030 -0.976 24.570 1.00 89.50 132 THR A C 1
ATOM 1068 O O . THR A 1 132 ? -13.868 -1.516 25.661 1.00 89.50 132 THR A O 1
ATOM 1071 N N . GLU A 1 133 ? -14.168 0.343 24.443 1.00 90.56 133 GLU A N 1
ATOM 1072 C CA . GLU A 1 133 ? -14.161 1.279 25.566 1.00 90.56 133 GLU A CA 1
ATOM 1073 C C . GLU A 1 133 ? -15.335 1.020 26.518 1.00 90.56 133 GLU A C 1
ATOM 1075 O O . GLU A 1 133 ? -15.123 0.894 27.721 1.00 90.56 133 GLU A O 1
ATOM 1080 N N . ALA A 1 134 ? -16.559 0.851 26.008 1.00 91.19 134 ALA A N 1
ATOM 1081 C CA . ALA A 1 134 ? -17.738 0.570 26.830 1.00 91.19 134 ALA A CA 1
ATOM 1082 C C . ALA A 1 134 ? -17.625 -0.761 27.597 1.00 91.19 134 ALA A C 1
ATOM 1084 O O . ALA A 1 134 ? -18.036 -0.852 28.755 1.00 91.19 134 ALA A O 1
ATOM 1085 N N . LEU A 1 135 ? -17.047 -1.790 26.970 1.00 88.75 135 LEU A N 1
ATOM 1086 C CA . LEU A 1 135 ? -16.798 -3.089 27.598 1.00 88.75 135 LEU A CA 1
ATOM 1087 C C . LEU A 1 135 ? -15.633 -3.037 28.600 1.00 88.75 135 LEU A C 1
ATOM 1089 O O . LEU A 1 135 ? -15.706 -3.684 29.646 1.00 88.75 135 LEU A O 1
ATOM 1093 N N . GLY A 1 136 ? -14.590 -2.255 28.306 1.00 80.50 136 GLY A N 1
ATOM 1094 C CA . GLY A 1 136 ? -13.437 -2.029 29.182 1.00 80.50 136 GLY A CA 1
ATOM 1095 C C . GLY A 1 136 ? -13.719 -1.084 30.356 1.00 80.50 136 GLY A C 1
ATOM 1096 O O . GLY A 1 136 ? -13.038 -1.155 31.372 1.00 80.50 136 GLY A O 1
ATOM 1097 N N . SER A 1 137 ? -14.758 -0.250 30.256 1.00 60.59 137 SER A N 1
ATOM 1098 C CA . SER A 1 137 ? -15.165 0.729 31.276 1.00 60.59 137 SER A CA 1
ATOM 1099 C C . SER A 1 137 ? -16.060 0.153 32.375 1.00 60.59 137 SER A C 1
ATOM 1101 O O . SER A 1 137 ? -16.610 0.915 33.173 1.00 60.59 137 SER A O 1
ATOM 1103 N N . ARG A 1 138 ? -16.238 -1.175 32.460 1.00 55.31 138 ARG A N 1
ATOM 1104 C CA . ARG A 1 138 ? -16.903 -1.761 33.631 1.00 55.31 138 ARG A CA 1
ATOM 1105 C C . ARG A 1 138 ? -16.089 -1.390 34.874 1.00 55.31 138 ARG A C 1
ATOM 1107 O O . ARG A 1 138 ? -14.929 -1.796 34.954 1.00 55.31 138 ARG A O 1
ATOM 1114 N N . PRO A 1 139 ? -16.668 -0.670 35.856 1.00 52.16 139 PRO A N 1
ATOM 1115 C CA . PRO A 1 139 ? -16.005 -0.492 37.133 1.00 52.16 139 PRO A CA 1
ATOM 1116 C C . PRO A 1 139 ? -15.763 -1.894 37.679 1.00 52.16 139 PRO A C 1
ATOM 1118 O O . PRO A 1 139 ? -16.717 -2.649 37.884 1.00 52.16 139 PRO A O 1
ATOM 1121 N N . VAL A 1 140 ? -14.498 -2.265 37.879 1.00 57.59 140 VAL A N 1
ATOM 1122 C CA . VAL A 1 140 ? -14.177 -3.377 38.771 1.00 57.59 140 VAL A CA 1
ATOM 1123 C C . VAL A 1 140 ? -14.879 -3.025 40.081 1.00 57.59 140 VAL A C 1
ATOM 1125 O O . VAL A 1 140 ? -14.605 -1.943 40.611 1.00 57.59 140 VAL A O 1
ATOM 1128 N N . PRO A 1 141 ? -15.826 -3.842 40.580 1.00 48.91 141 PRO A N 1
ATOM 1129 C CA . PRO A 1 141 ? -16.409 -3.592 41.883 1.00 48.91 141 PRO A CA 1
ATOM 1130 C C . PRO A 1 141 ? -15.236 -3.530 42.851 1.00 48.91 141 PRO A C 1
ATOM 1132 O O . PRO A 1 141 ? -14.502 -4.509 42.985 1.00 48.91 141 PRO A O 1
ATOM 1135 N N . GLN A 1 142 ? -15.000 -2.366 43.454 1.00 53.28 142 GLN A N 1
ATOM 1136 C CA . GLN A 1 142 ? -14.086 -2.275 44.579 1.00 53.28 142 GLN A CA 1
ATOM 1137 C C . GLN A 1 142 ? -14.621 -3.273 45.602 1.00 53.28 142 GLN A C 1
ATOM 1139 O O . GLN A 1 142 ? -15.704 -3.066 46.154 1.00 53.28 142 GLN A O 1
ATOM 1144 N N . SER A 1 143 ? -13.924 -4.401 45.773 1.00 49.53 143 SER A N 1
ATOM 1145 C CA . SER A 1 143 ? -14.223 -5.340 46.847 1.00 49.53 143 SER A CA 1
ATOM 1146 C C . SER A 1 143 ? -14.361 -4.522 48.128 1.00 49.53 143 SER A C 1
ATOM 1148 O O . SER A 1 143 ? -13.491 -3.678 48.374 1.00 49.53 143 SER A O 1
ATOM 1150 N N . PRO A 1 144 ? -15.427 -4.715 48.925 1.00 52.19 144 PRO A N 1
ATOM 1151 C CA . PRO A 1 144 ? -15.560 -4.014 50.188 1.00 52.19 144 PRO A CA 1
ATOM 1152 C C . PRO A 1 144 ? -14.285 -4.276 50.984 1.00 52.19 144 PRO A C 1
ATOM 1154 O O . PRO A 1 144 ? -13.960 -5.434 51.255 1.00 52.19 144 PRO A O 1
ATOM 1157 N N . GLN A 1 145 ? -13.528 -3.219 51.294 1.00 53.97 145 GLN A N 1
ATOM 1158 C CA . GLN A 1 145 ? -12.472 -3.299 52.291 1.00 53.97 145 GLN A CA 1
ATOM 1159 C C . GLN A 1 145 ? -13.137 -3.823 53.557 1.00 53.97 145 GLN A C 1
ATOM 1161 O O . GLN A 1 145 ? -13.940 -3.128 54.174 1.00 53.97 145 GLN A O 1
ATOM 1166 N N . ASN A 1 146 ? -12.864 -5.083 53.874 1.00 51.03 146 ASN A N 1
ATOM 1167 C CA . ASN A 1 146 ? -13.256 -5.687 55.127 1.00 51.03 146 ASN A CA 1
ATOM 1168 C C . ASN A 1 146 ? -12.496 -4.912 56.216 1.00 51.03 146 ASN A C 1
ATOM 1170 O O . ASN A 1 146 ? -11.262 -4.944 56.193 1.00 51.03 146 ASN A O 1
ATOM 1174 N N . PRO A 1 147 ? -13.162 -4.147 57.098 1.00 57.75 147 PRO A N 1
ATOM 1175 C CA . PRO A 1 147 ? -12.465 -3.498 58.191 1.00 57.75 147 PRO A CA 1
ATOM 1176 C C . PRO A 1 147 ? -12.009 -4.602 59.142 1.00 57.75 147 PRO A C 1
ATOM 1178 O O . PRO A 1 147 ? -12.824 -5.247 59.797 1.00 57.75 147 PRO A O 1
ATOM 1181 N N . GLU A 1 148 ? -10.707 -4.864 59.161 1.00 55.66 148 GLU A N 1
ATOM 1182 C CA . GLU A 1 148 ? -10.091 -5.784 60.108 1.00 55.66 148 GLU A CA 1
ATOM 1183 C C . GLU A 1 148 ? -10.284 -5.213 61.525 1.00 55.66 148 GLU A C 1
ATOM 1185 O O . GLU A 1 148 ? -9.845 -4.089 61.790 1.00 55.66 148 GLU A O 1
ATOM 1190 N N . PRO A 1 149 ? -10.989 -5.911 62.435 1.00 58.59 149 PRO A N 1
ATOM 1191 C CA . PRO A 1 149 ? -11.132 -5.443 63.799 1.00 58.59 149 PRO A CA 1
ATOM 1192 C C . PRO A 1 149 ? -9.894 -5.863 64.596 1.00 58.59 149 PRO A C 1
ATOM 1194 O O . PRO A 1 149 ? -9.608 -7.051 64.732 1.00 58.59 149 PRO A O 1
ATOM 1197 N N . SER A 1 150 ? -9.177 -4.879 65.145 1.00 49.41 150 SER A N 1
ATOM 1198 C CA . SER A 1 150 ? -8.184 -5.102 66.204 1.00 49.41 150 SER A CA 1
ATOM 1199 C C . SER A 1 150 ? -8.845 -5.779 67.410 1.00 49.41 150 SER A C 1
ATOM 1201 O O . SER A 1 150 ? -9.969 -5.415 67.779 1.00 49.41 150 SER A O 1
ATOM 1203 N N . PRO A 1 151 ? -8.173 -6.765 68.016 1.00 56.16 151 PRO A N 1
ATOM 1204 C CA . PRO A 1 151 ? -7.433 -6.490 69.253 1.00 56.16 151 PRO A CA 1
ATOM 1205 C C . PRO A 1 151 ? -6.066 -7.183 69.362 1.00 56.16 151 PRO A C 1
ATOM 1207 O O . PRO A 1 151 ? -5.877 -8.271 68.775 1.00 56.16 151 PRO A O 1
#

pLDDT: mean 79.46, std 17.88, range [42.91, 97.25]

Foldseek 3Di:
DDDPPDPPPVVVVVVVVVVVVVVVVVVVVVCVVVCCVVVPPPDPPVLPDDLVVLLVVLLVLLVVLLCVCVVLLDQDLPVVVVSVVVSVSSLVVSCVPDDPVSSVVSVVVSVVSSVVSNCSSVPPSVVVVVVVCVVVPDPPPPDPPPPDDDD